Protein AF-A0A2K5AQC7-F1 (afdb_monomer)

pLDDT: mean 79.64, std 12.77, range [43.28, 91.81]

Structure (mmCIF, N/CA/C/O backbone):
data_AF-A0A2K5AQC7-F1
#
_entry.id   AF-A0A2K5AQC7-F1
#
loop_
_atom_site.group_PDB
_atom_site.id
_atom_site.type_symbol
_atom_site.label_atom_id
_atom_site.label_alt_id
_atom_site.label_comp_id
_atom_site.label_asym_id
_atom_site.label_entity_id
_atom_site.label_seq_id
_atom_site.pdbx_PDB_ins_code
_atom_site.Cartn_x
_atom_site.Cartn_y
_atom_site.Cartn_z
_atom_site.occupancy
_atom_site.B_iso_or_equiv
_atom_site.auth_seq_id
_atom_site.auth_comp_id
_atom_site.auth_asym_id
_atom_site.auth_atom_id
_atom_site.pdbx_PDB_model_num
ATOM 1 N N . MET A 1 1 ? 0.067 -15.038 17.088 1.00 49.53 1 MET A N 1
ATOM 2 C CA . MET A 1 1 ? 0.634 -14.074 16.118 1.00 49.53 1 MET A CA 1
ATOM 3 C C . MET A 1 1 ? 0.844 -14.799 14.796 1.00 49.53 1 MET A C 1
ATOM 5 O O . MET A 1 1 ? 1.648 -15.725 14.764 1.00 49.53 1 MET A O 1
ATOM 9 N N . LYS A 1 2 ? 0.089 -14.469 13.738 1.00 52.59 2 LYS A N 1
ATOM 10 C CA . LYS A 1 2 ? 0.363 -15.011 12.396 1.00 52.59 2 LYS A CA 1
ATOM 11 C C . LYS A 1 2 ? 1.751 -14.511 11.976 1.00 52.59 2 LYS A C 1
ATOM 13 O O . LYS A 1 2 ? 1.997 -13.310 12.013 1.00 52.59 2 LYS A O 1
ATOM 18 N N . ARG A 1 3 ? 2.675 -15.413 11.630 1.00 54.88 3 ARG A N 1
ATOM 19 C CA . ARG A 1 3 ? 3.962 -15.029 11.029 1.00 54.88 3 ARG A CA 1
ATOM 20 C C . ARG A 1 3 ? 3.675 -14.569 9.605 1.00 54.88 3 ARG A C 1
ATOM 22 O O . ARG A 1 3 ? 3.600 -15.397 8.701 1.00 54.88 3 ARG A O 1
ATOM 29 N N . VAL A 1 4 ? 3.453 -13.274 9.414 1.00 64.88 4 VAL A N 1
ATOM 30 C CA . VAL A 1 4 ? 3.306 -12.715 8.070 1.00 64.88 4 VAL A CA 1
ATOM 31 C C . VAL A 1 4 ? 4.669 -12.802 7.392 1.00 64.88 4 VAL A C 1
ATOM 33 O O . VAL A 1 4 ? 5.658 -12.253 7.876 1.00 64.88 4 VAL A O 1
ATOM 36 N N . ARG A 1 5 ? 4.746 -13.568 6.301 1.00 74.31 5 ARG A N 1
ATOM 37 C CA . ARG A 1 5 ? 5.965 -13.686 5.497 1.00 74.31 5 ARG A CA 1
ATOM 38 C C . ARG A 1 5 ? 6.297 -12.310 4.927 1.00 74.31 5 ARG A C 1
ATOM 40 O O . ARG A 1 5 ? 5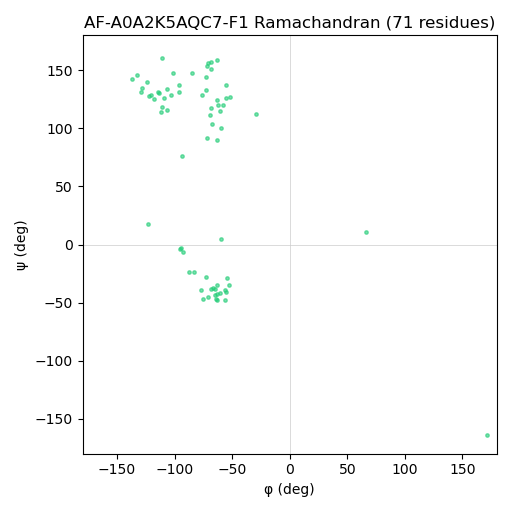.498 -11.777 4.165 1.00 74.31 5 ARG A O 1
ATOM 47 N N . ILE A 1 6 ? 7.474 -11.773 5.248 1.00 75.19 6 ILE A N 1
ATOM 48 C CA . ILE A 1 6 ? 7.981 -10.540 4.633 1.00 75.19 6 ILE A CA 1
ATOM 49 C C . ILE A 1 6 ? 8.115 -10.793 3.124 1.00 75.19 6 ILE A C 1
ATOM 51 O O . ILE A 1 6 ? 8.888 -11.658 2.705 1.00 75.19 6 ILE A O 1
ATOM 55 N N . ARG A 1 7 ? 7.324 -10.079 2.318 1.00 79.25 7 ARG A N 1
ATOM 56 C CA . ARG A 1 7 ? 7.365 -10.133 0.848 1.00 79.25 7 ARG A CA 1
ATOM 57 C C . ARG A 1 7 ? 8.432 -9.178 0.319 1.00 79.25 7 ARG A C 1
ATOM 59 O O . ARG A 1 7 ? 8.683 -8.125 0.906 1.00 79.25 7 ARG A O 1
ATOM 66 N N . SER A 1 8 ? 9.050 -9.533 -0.802 1.00 83.12 8 SER A N 1
ATOM 67 C CA . SER A 1 8 ? 9.992 -8.639 -1.487 1.00 83.12 8 SER A CA 1
ATOM 68 C C . SER A 1 8 ? 9.271 -7.461 -2.157 1.00 83.12 8 SER A C 1
ATOM 70 O O . SER A 1 8 ? 8.098 -7.569 -2.511 1.00 83.12 8 SER A O 1
ATOM 72 N N . SER A 1 9 ? 9.969 -6.342 -2.386 1.00 80.44 9 SER A N 1
ATOM 73 C CA . SER A 1 9 ? 9.393 -5.193 -3.108 1.00 80.44 9 SER A CA 1
ATOM 74 C C . SER A 1 9 ? 8.866 -5.584 -4.490 1.00 80.44 9 SER A C 1
ATOM 76 O O . SER A 1 9 ? 7.798 -5.129 -4.879 1.00 80.44 9 SER A O 1
ATOM 78 N N . ASP A 1 10 ? 9.575 -6.459 -5.209 1.00 82.88 10 ASP A N 1
ATOM 79 C CA . ASP A 1 10 ? 9.150 -6.920 -6.533 1.00 82.88 10 ASP A CA 1
ATOM 80 C C . ASP A 1 10 ? 7.862 -7.754 -6.459 1.00 82.88 10 ASP A C 1
ATOM 82 O O . ASP A 1 10 ? 6.998 -7.605 -7.318 1.00 82.88 10 ASP A O 1
ATOM 86 N N . GLU A 1 11 ? 7.683 -8.586 -5.428 1.00 83.31 11 GLU A N 1
ATOM 87 C CA . GLU A 1 11 ? 6.407 -9.281 -5.207 1.00 83.31 11 GLU A CA 1
ATOM 88 C C . GLU A 1 11 ? 5.279 -8.286 -4.920 1.00 83.31 11 GLU A C 1
ATOM 90 O O . GLU A 1 11 ? 4.225 -8.375 -5.539 1.00 83.31 11 GLU A O 1
ATOM 95 N N . LEU A 1 12 ? 5.508 -7.314 -4.032 1.00 85.62 12 LEU A N 1
ATOM 96 C CA . LEU A 1 12 ? 4.487 -6.33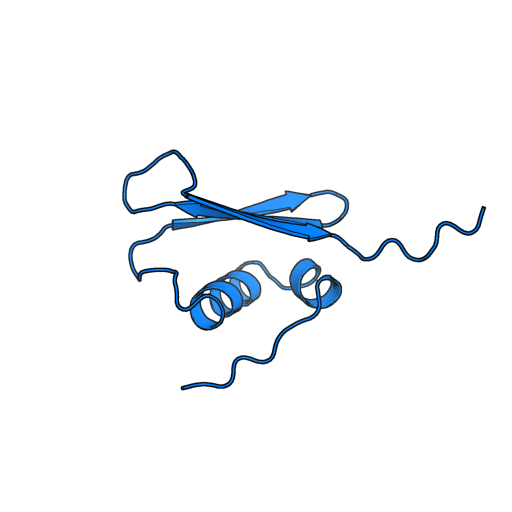8 -3.633 1.00 85.62 12 LEU A CA 1
ATOM 97 C C . LEU A 1 12 ? 4.021 -5.454 -4.792 1.00 85.62 12 LEU A C 1
ATOM 99 O O . LEU A 1 12 ? 2.852 -5.096 -4.861 1.00 85.62 12 LEU A O 1
ATOM 103 N N . ILE A 1 13 ? 4.923 -5.114 -5.713 1.00 84.38 13 ILE A N 1
ATOM 104 C CA . ILE A 1 13 ? 4.609 -4.290 -6.888 1.00 84.38 13 ILE A CA 1
ATOM 105 C C . ILE A 1 13 ? 3.789 -5.063 -7.928 1.00 84.38 13 ILE A C 1
ATOM 107 O O . ILE A 1 13 ? 3.050 -4.447 -8.690 1.00 84.38 13 ILE A O 1
ATOM 111 N N . ASN A 1 14 ? 3.935 -6.389 -7.983 1.00 84.38 14 ASN A N 1
ATOM 112 C CA . ASN A 1 14 ? 3.231 -7.240 -8.944 1.00 84.38 14 ASN A CA 1
ATOM 113 C C . ASN A 1 14 ? 1.938 -7.860 -8.379 1.00 84.38 14 ASN A C 1
ATOM 115 O O . ASN A 1 14 ? 1.238 -8.549 -9.117 1.00 84.38 14 ASN A O 1
ATOM 119 N N . MET A 1 15 ? 1.621 -7.639 -7.099 1.00 86.19 15 MET A N 1
ATOM 120 C CA . MET A 1 15 ? 0.363 -8.084 -6.495 1.00 86.19 15 MET A CA 1
ATOM 121 C C . MET A 1 15 ? -0.831 -7.317 -7.053 1.00 86.19 15 MET A C 1
ATOM 123 O O . MET A 1 15 ? -0.737 -6.139 -7.407 1.00 86.19 15 MET A O 1
ATOM 127 N N . SER A 1 16 ? -1.987 -7.977 -7.060 1.00 85.38 16 SER A N 1
ATOM 128 C CA . SER A 1 16 ? -3.246 -7.269 -7.255 1.00 85.38 16 SER A CA 1
ATOM 129 C C . SER A 1 16 ? -3.493 -6.280 -6.109 1.00 85.38 16 SER A C 1
ATOM 131 O O . SER A 1 16 ? -2.951 -6.407 -5.007 1.00 85.38 16 SER A O 1
ATOM 133 N N . ARG A 1 17 ? -4.346 -5.279 -6.352 1.00 81.81 17 ARG A N 1
ATOM 134 C CA . ARG A 1 17 ? -4.707 -4.288 -5.329 1.00 81.81 17 ARG A CA 1
ATOM 135 C C . ARG A 1 17 ? -5.264 -4.948 -4.064 1.00 81.81 17 ARG A C 1
ATOM 137 O O . ARG A 1 17 ? -4.923 -4.507 -2.971 1.00 81.81 17 ARG A O 1
ATOM 144 N N . ASP A 1 18 ? -6.097 -5.973 -4.218 1.00 84.69 18 ASP A N 1
ATOM 145 C CA . ASP A 1 18 ? -6.766 -6.640 -3.101 1.00 84.69 18 ASP A CA 1
ATOM 146 C C . ASP A 1 18 ? -5.775 -7.470 -2.274 1.00 84.69 18 ASP A C 1
ATOM 148 O O . ASP A 1 18 ? -5.730 -7.314 -1.055 1.00 84.69 18 ASP A O 1
ATOM 152 N N . GLU A 1 19 ? -4.898 -8.243 -2.927 1.00 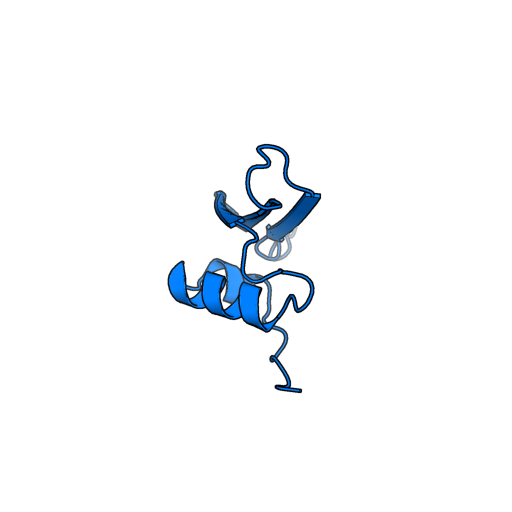86.31 19 GLU A N 1
ATOM 153 C CA . GLU A 1 19 ? -3.827 -8.992 -2.248 1.00 86.31 19 GLU A CA 1
ATOM 154 C C . GLU A 1 19 ? -2.862 -8.065 -1.506 1.00 86.31 19 GLU A C 1
ATOM 156 O O . GLU A 1 19 ? -2.456 -8.344 -0.377 1.00 86.31 19 GLU A O 1
ATOM 161 N N . LEU A 1 20 ? -2.500 -6.941 -2.129 1.00 86.31 20 LEU A N 1
ATOM 162 C CA . LEU A 1 20 ? -1.636 -5.950 -1.509 1.00 86.31 20 LEU A CA 1
ATOM 163 C C . LEU A 1 20 ? -2.320 -5.315 -0.293 1.00 86.31 20 LEU A C 1
ATOM 165 O O . LEU A 1 20 ? -1.689 -5.159 0.747 1.00 86.31 20 LEU A O 1
ATOM 169 N N . MET A 1 21 ? -3.605 -4.971 -0.386 1.00 83.31 21 MET A N 1
ATOM 170 C CA . MET A 1 21 ? -4.355 -4.415 0.743 1.00 83.31 21 MET A CA 1
ATOM 171 C C . MET A 1 21 ? -4.472 -5.401 1.908 1.00 83.31 21 MET A C 1
ATOM 173 O O . MET A 1 21 ? -4.303 -4.995 3.059 1.00 83.31 21 MET A O 1
ATOM 177 N N . GLU A 1 22 ? -4.739 -6.677 1.625 1.00 85.31 22 GLU A N 1
ATOM 178 C CA . GLU A 1 22 ? -4.783 -7.732 2.640 1.00 85.31 22 GLU A CA 1
ATOM 179 C C . GLU A 1 22 ? -3.412 -7.905 3.301 1.00 85.31 22 GLU A C 1
ATOM 181 O O . GLU A 1 22 ? -3.305 -7.847 4.527 1.00 85.31 22 GLU A O 1
ATOM 186 N N . TYR A 1 23 ? -2.346 -7.993 2.497 1.00 86.38 23 TYR A N 1
ATOM 187 C CA . TYR A 1 23 ? -0.979 -8.062 3.002 1.00 86.38 23 TYR A CA 1
ATOM 188 C C . TYR A 1 23 ? -0.640 -6.874 3.905 1.00 86.38 23 TYR A C 1
ATOM 190 O O . TYR A 1 23 ? -0.097 -7.072 4.986 1.00 86.38 23 TYR A O 1
ATOM 198 N N . LEU A 1 24 ? -0.952 -5.642 3.490 1.00 83.88 24 LEU A N 1
ATOM 199 C CA . LEU A 1 24 ? -0.627 -4.438 4.259 1.00 83.88 24 LEU A CA 1
ATOM 200 C C . LEU A 1 24 ? -1.384 -4.388 5.593 1.00 83.88 24 LEU A C 1
ATOM 202 O O . LEU A 1 24 ? -0.797 -3.995 6.599 1.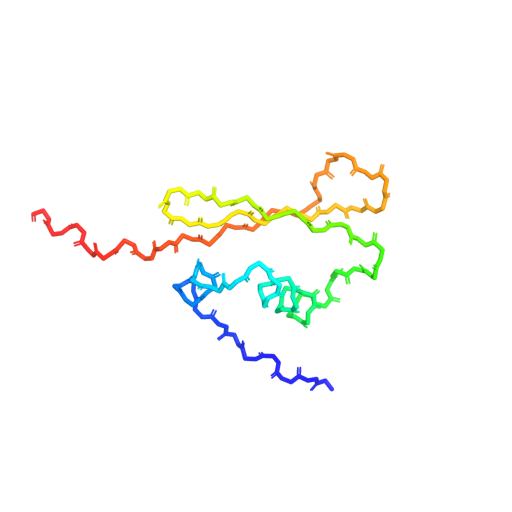00 83.88 24 LEU A O 1
ATOM 206 N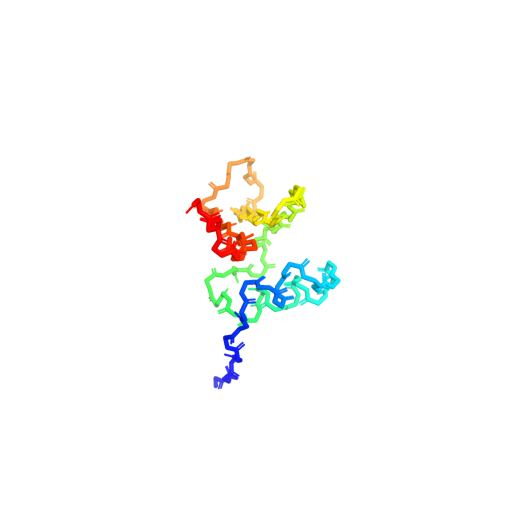 N . ARG A 1 25 ? -2.653 -4.816 5.623 1.00 82.12 25 ARG A N 1
ATOM 207 C CA . ARG A 1 25 ? -3.452 -4.891 6.859 1.00 82.12 25 ARG A CA 1
ATOM 208 C C . ARG A 1 25 ? -2.944 -5.962 7.824 1.00 82.12 25 ARG A C 1
ATOM 210 O O . ARG A 1 25 ? -2.951 -5.730 9.028 1.00 82.12 25 ARG A O 1
ATOM 217 N N . ASP A 1 26 ? -2.502 -7.104 7.305 1.00 81.62 26 ASP A N 1
ATOM 218 C CA . ASP A 1 26 ? -1.976 -8.200 8.125 1.00 81.62 26 ASP A CA 1
ATOM 219 C C . ASP A 1 26 ? -0.541 -7.929 8.606 1.00 81.62 26 ASP A C 1
ATOM 221 O O . ASP A 1 26 ? -0.183 -8.263 9.738 1.00 81.62 26 ASP A O 1
ATOM 225 N N . TYR A 1 27 ? 0.295 -7.344 7.745 1.00 75.31 27 TYR A N 1
ATOM 226 C CA . TYR A 1 27 ? 1.713 -7.094 8.001 1.00 75.31 27 TYR A CA 1
ATOM 227 C C . TYR A 1 27 ? 1.932 -5.928 8.960 1.00 75.31 27 TYR A C 1
ATOM 229 O O . TYR A 1 27 ? 2.733 -6.005 9.894 1.00 75.31 27 TYR A O 1
ATOM 237 N N . ASP A 1 28 ? 1.232 -4.828 8.714 1.00 66.56 28 ASP A N 1
ATOM 238 C CA . ASP A 1 28 ? 1.417 -3.587 9.437 1.00 66.56 28 ASP 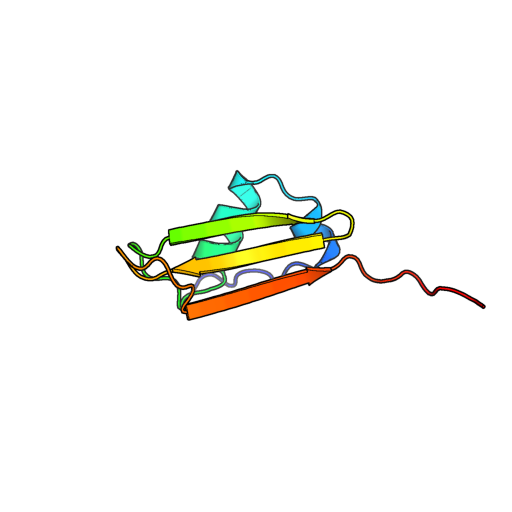A CA 1
ATOM 239 C C . ASP A 1 28 ? 0.409 -3.577 10.588 1.00 66.56 28 ASP A C 1
ATOM 241 O O . ASP A 1 28 ? -0.615 -2.906 10.540 1.00 66.56 28 ASP A O 1
ATOM 245 N N . GLY A 1 29 ? 0.693 -4.342 11.651 1.00 64.88 29 GLY A N 1
ATOM 246 C CA . GLY A 1 29 ? -0.144 -4.432 12.865 1.00 64.88 29 GLY A CA 1
ATOM 247 C C . GLY A 1 29 ? -0.357 -3.100 13.612 1.00 64.88 29 GLY A C 1
ATOM 248 O O . GLY A 1 29 ? -0.938 -3.072 14.693 1.00 64.88 29 GLY A O 1
ATOM 249 N N . ILE A 1 30 ? 0.142 -2.004 13.038 1.00 63.09 30 ILE A N 1
ATOM 250 C CA . ILE A 1 30 ? -0.046 -0.609 13.428 1.00 63.09 30 ILE A CA 1
ATOM 251 C C . ILE A 1 30 ? -1.312 -0.020 12.775 1.00 63.09 30 ILE A C 1
ATOM 253 O O . ILE A 1 30 ? -1.874 0.940 13.301 1.00 63.09 30 ILE A O 1
ATOM 257 N N . VAL A 1 31 ? -1.777 -0.578 11.652 1.00 72.75 31 VAL A N 1
ATOM 258 C CA . VAL A 1 31 ? -2.988 -0.137 10.952 1.00 72.75 31 VAL A CA 1
ATOM 259 C C . VAL A 1 31 ? -4.201 -0.492 11.799 1.00 72.75 31 VAL A C 1
ATOM 261 O O . VAL A 1 31 ? -4.554 -1.660 11.973 1.00 72.75 31 VAL A O 1
ATOM 264 N N . LYS A 1 32 ? -4.872 0.529 12.327 1.00 75.62 32 LYS A N 1
ATOM 265 C CA . LYS A 1 32 ? -6.126 0.333 13.050 1.00 75.62 32 LYS A CA 1
ATOM 266 C C . LYS A 1 32 ? -7.218 -0.038 12.053 1.00 75.62 32 LYS A C 1
ATOM 268 O O . LYS A 1 32 ? -7.205 0.377 10.900 1.00 75.62 32 LYS A O 1
ATOM 273 N N . GLN A 1 33 ? -8.232 -0.764 12.517 1.00 74.00 33 GLN A N 1
ATOM 274 C CA . GLN A 1 33 ? -9.331 -1.246 11.669 1.00 74.00 33 GLN A CA 1
ATOM 275 C C . GLN A 1 33 ? -10.044 -0.120 10.885 1.00 74.00 33 GLN A C 1
ATOM 277 O O . GLN A 1 33 ? -10.535 -0.352 9.782 1.00 74.00 33 GLN A O 1
ATOM 282 N N . ASN A 1 34 ? -10.042 1.097 11.442 1.00 82.50 34 ASN A N 1
ATOM 283 C CA . ASN A 1 34 ? -10.659 2.299 10.878 1.00 82.50 34 ASN A CA 1
ATOM 284 C C . ASN A 1 34 ? -9.707 3.183 10.058 1.00 82.50 34 ASN A C 1
ATOM 286 O O . ASN A 1 34 ? -10.147 4.213 9.542 1.00 82.50 34 ASN A O 1
ATOM 290 N N . ASP A 1 35 ? -8.425 2.835 9.979 1.00 85.25 35 ASP A N 1
ATOM 291 C CA . ASP A 1 35 ? -7.472 3.592 9.178 1.00 85.25 35 ASP A CA 1
ATOM 292 C C . ASP A 1 35 ? -7.733 3.331 7.688 1.00 85.25 35 ASP A C 1
ATOM 294 O O . ASP A 1 35 ? -8.107 2.230 7.261 1.00 85.25 35 ASP A O 1
ATOM 298 N N . ARG A 1 36 ? -7.551 4.376 6.880 1.00 88.31 36 ARG A N 1
ATOM 299 C CA . ARG A 1 36 ? -7.674 4.295 5.424 1.00 88.31 36 ARG A CA 1
ATOM 300 C C . ARG A 1 36 ? -6.288 4.098 4.830 1.00 88.31 36 ARG A C 1
ATOM 302 O O . ARG A 1 36 ? -5.366 4.848 5.141 1.00 88.31 36 ARG A O 1
ATOM 309 N N . ILE A 1 37 ? -6.170 3.123 3.937 1.00 88.31 37 ILE A N 1
ATOM 310 C CA . ILE A 1 37 ? -4.971 2.899 3.132 1.00 88.31 37 ILE A CA 1
ATOM 311 C C . ILE A 1 37 ? -5.274 3.346 1.706 1.00 88.31 37 ILE A C 1
ATOM 313 O O . ILE A 1 37 ? -6.318 3.002 1.149 1.00 88.31 37 ILE A O 1
ATOM 317 N N . GLU A 1 38 ? -4.358 4.097 1.111 1.00 89.81 38 GLU A N 1
ATOM 318 C CA . GLU A 1 38 ? -4.395 4.460 -0.299 1.00 89.81 38 GLU A CA 1
ATOM 319 C C . GLU A 1 38 ? -3.131 3.950 -0.990 1.00 89.81 38 GLU A C 1
ATOM 321 O O . GLU A 1 38 ? -2.016 4.181 -0.523 1.00 89.81 38 GLU A O 1
ATOM 326 N N . VAL A 1 39 ? -3.312 3.237 -2.102 1.00 88.88 39 VAL A N 1
ATOM 327 C CA . VAL A 1 39 ? -2.218 2.688 -2.905 1.00 88.88 39 VAL A CA 1
ATOM 328 C C . VAL A 1 39 ? -2.165 3.436 -4.227 1.00 88.88 39 VAL A C 1
ATOM 330 O O . VAL A 1 39 ? -3.103 3.384 -5.022 1.00 88.88 39 VAL A O 1
ATOM 333 N N . ILE A 1 40 ? -1.043 4.101 -4.471 1.00 89.31 40 ILE A N 1
ATOM 334 C CA . ILE A 1 40 ? -0.750 4.837 -5.694 1.00 89.31 40 ILE A CA 1
ATOM 335 C C . ILE A 1 40 ? 0.279 4.034 -6.487 1.00 89.31 40 ILE A C 1
ATOM 337 O O . ILE A 1 40 ? 1.418 3.854 -6.050 1.00 89.31 40 ILE A O 1
ATOM 341 N N . HIS A 1 41 ? -0.11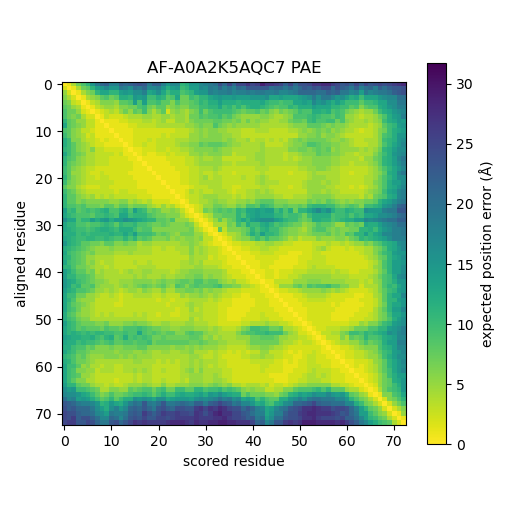6 3.567 -7.668 1.00 84.94 41 HIS A N 1
ATOM 342 C CA . HIS A 1 41 ? 0.794 2.897 -8.592 1.00 84.94 41 HIS A CA 1
ATOM 343 C C . HIS A 1 41 ? 1.677 3.934 -9.290 1.00 84.94 41 HIS A C 1
ATOM 345 O O . HIS A 1 41 ? 1.193 4.924 -9.836 1.00 84.94 41 HIS A O 1
ATOM 351 N N . LEU A 1 42 ? 2.985 3.702 -9.264 1.00 85.31 42 LEU A N 1
ATOM 352 C CA . LEU A 1 42 ? 3.998 4.509 -9.933 1.00 85.31 42 LEU A CA 1
ATOM 353 C C . LEU A 1 42 ? 4.608 3.696 -11.080 1.00 85.31 42 LEU A C 1
ATOM 355 O O . LEU A 1 42 ? 4.600 2.467 -11.067 1.00 85.31 42 LEU A O 1
ATOM 359 N N . LYS A 1 43 ? 5.239 4.372 -12.047 1.00 82.94 43 LYS A N 1
ATOM 360 C CA . LYS A 1 43 ? 5.899 3.718 -13.195 1.00 82.94 43 LYS A CA 1
ATOM 361 C C . LYS A 1 43 ? 6.894 2.617 -12.783 1.00 82.94 43 LYS A C 1
ATOM 363 O O . LYS A 1 43 ? 7.033 1.609 -13.472 1.00 82.94 43 LYS A O 1
ATOM 368 N N . HIS A 1 44 ? 7.581 2.809 -11.658 1.00 84.19 44 HIS A N 1
ATOM 369 C CA . HIS A 1 44 ? 8.644 1.922 -11.177 1.00 84.19 44 HIS A CA 1
ATOM 370 C C . HIS A 1 44 ? 8.388 1.375 -9.768 1.00 84.19 44 HIS A C 1
ATOM 372 O O . HIS A 1 44 ? 9.319 0.913 -9.113 1.00 84.19 44 HIS A O 1
ATOM 378 N N . GLY A 1 45 ? 7.150 1.424 -9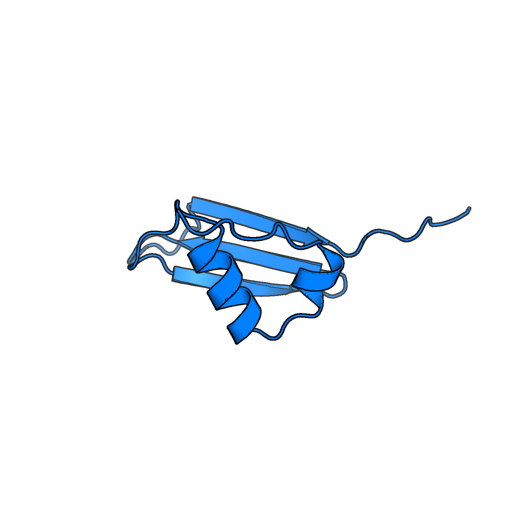.279 1.00 88.38 45 GLY A N 1
ATOM 379 C CA . GLY A 1 45 ? 6.863 0.981 -7.923 1.00 88.38 45 GLY A CA 1
ATOM 380 C C . GLY A 1 45 ? 5.454 1.296 -7.463 1.00 88.38 45 GLY A C 1
ATOM 381 O O . GLY A 1 45 ? 4.581 1.630 -8.255 1.00 88.38 45 GLY A O 1
ATOM 382 N N . ILE A 1 46 ? 5.251 1.226 -6.159 1.00 89.75 46 ILE A N 1
ATOM 383 C CA . ILE A 1 46 ? 3.997 1.572 -5.503 1.00 89.75 46 ILE A CA 1
ATOM 384 C C . ILE A 1 46 ? 4.287 2.477 -4.309 1.00 89.75 46 ILE A C 1
ATOM 386 O O . ILE A 1 46 ? 5.308 2.349 -3.627 1.00 89.75 46 ILE A O 1
ATOM 390 N N . LYS A 1 47 ? 3.376 3.407 -4.055 1.00 90.62 47 LYS A N 1
ATOM 391 C CA . LYS A 1 47 ? 3.382 4.276 -2.886 1.00 90.62 47 LYS A CA 1
ATOM 392 C C . LYS A 1 47 ? 2.125 3.995 -2.080 1.00 90.62 47 LYS A C 1
ATOM 394 O O . LYS A 1 47 ? 1.023 4.081 -2.604 1.00 90.62 47 LYS A O 1
ATOM 399 N N . VAL A 1 48 ? 2.305 3.673 -0.812 1.00 90.94 48 VAL A N 1
ATOM 400 C CA . VAL A 1 48 ? 1.243 3.371 0.141 1.00 90.94 48 VAL A CA 1
ATOM 401 C C . VAL A 1 48 ? 1.155 4.516 1.140 1.00 90.94 48 VAL A C 1
ATOM 403 O O . VAL A 1 48 ? 2.155 4.904 1.748 1.00 90.94 48 VAL A O 1
ATOM 406 N N . LEU A 1 49 ? -0.037 5.076 1.285 1.00 91.56 49 LEU A N 1
ATOM 407 C CA . LEU A 1 49 ? -0.353 6.165 2.198 1.00 91.56 49 LEU A CA 1
ATOM 408 C C . LEU A 1 49 ? -1.327 5.659 3.256 1.00 91.56 49 LEU A C 1
ATOM 410 O O . LEU A 1 49 ? -2.339 5.045 2.922 1.00 91.56 49 LEU A O 1
ATOM 414 N N . TYR A 1 50 ? -1.033 5.940 4.521 1.00 90.75 50 TYR A N 1
ATOM 415 C CA . TYR A 1 50 ? -1.870 5.546 5.649 1.00 90.75 50 TYR A CA 1
ATOM 416 C C . TYR A 1 50 ? -2.456 6.786 6.312 1.00 90.75 50 TYR A C 1
ATOM 418 O O . TYR A 1 50 ? -1.722 7.723 6.636 1.00 90.75 50 TYR A O 1
ATOM 426 N N . TYR A 1 51 ? -3.766 6.778 6.534 1.00 91.25 51 TYR A N 1
ATOM 427 C CA . TYR A 1 51 ? -4.527 7.883 7.106 1.00 91.25 51 TYR A CA 1
ATOM 428 C C . TYR A 1 51 ? -5.287 7.412 8.335 1.00 91.25 51 TYR A C 1
ATOM 430 O O . TYR A 1 51 ? -5.896 6.339 8.313 1.00 91.25 51 TYR A O 1
ATOM 438 N N . HIS A 1 52 ? -5.326 8.248 9.368 1.00 89.69 52 HIS A N 1
ATOM 439 C CA . HIS A 1 52 ? -6.298 8.063 10.432 1.00 89.69 52 HIS A CA 1
ATOM 440 C C . HIS A 1 52 ? -7.709 8.343 9.918 1.00 89.69 52 HIS A C 1
ATOM 442 O O . HIS A 1 52 ? -7.915 9.040 8.918 1.00 89.69 52 HIS A O 1
ATOM 448 N N . LYS A 1 53 ? -8.702 7.774 10.605 1.00 84.69 53 LYS A N 1
ATOM 449 C CA . LYS A 1 53 ? -10.115 7.990 10.291 1.00 84.69 53 LYS A CA 1
ATOM 450 C C . LYS A 1 53 ? -10.411 9.493 10.204 1.00 84.69 53 LYS A C 1
ATOM 452 O O . LYS A 1 53 ? -10.162 10.223 11.156 1.00 84.69 53 LYS A O 1
ATOM 45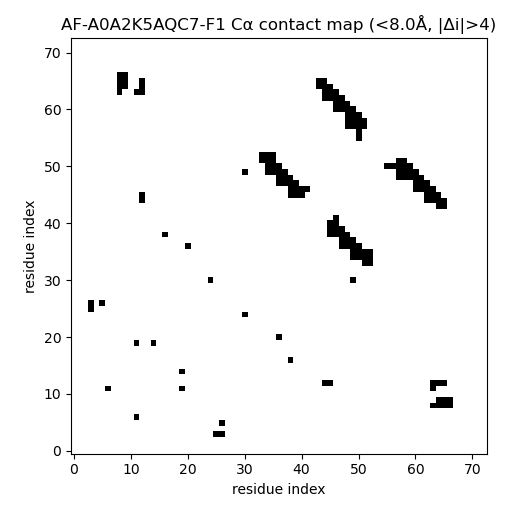7 N N . ASN A 1 54 ? -11.006 9.919 9.091 1.00 84.94 54 ASN A N 1
ATOM 458 C CA . ASN A 1 54 ? -11.387 11.308 8.797 1.00 84.94 54 ASN A CA 1
ATOM 459 C C . ASN A 1 54 ? -10.220 12.298 8.620 1.00 84.94 54 ASN A C 1
ATOM 461 O O . ASN A 1 54 ? -10.465 13.499 8.529 1.00 84.94 54 ASN A O 1
ATOM 465 N N . GLU A 1 55 ? -8.975 11.828 8.523 1.00 89.31 55 GLU A N 1
ATOM 466 C CA . GLU A 1 55 ? -7.839 12.695 8.219 1.00 89.31 55 GLU A CA 1
ATOM 467 C C . GLU A 1 55 ? -7.492 12.673 6.727 1.00 89.31 55 GLU A C 1
ATOM 469 O O . GLU A 1 55 ? -7.438 11.628 6.076 1.00 89.31 55 GLU A O 1
ATOM 474 N N . ASN A 1 56 ? -7.210 13.859 6.183 1.00 88.38 56 ASN A N 1
ATOM 475 C CA . ASN A 1 56 ? -6.754 14.031 4.800 1.00 88.38 56 ASN A CA 1
ATOM 476 C C . ASN A 1 56 ? -5.228 14.055 4.676 1.00 88.38 56 ASN A C 1
ATOM 478 O O . ASN A 1 56 ? -4.701 14.077 3.565 1.00 88.38 56 ASN A O 1
ATOM 482 N N . ARG A 1 57 ? -4.508 14.050 5.801 1.00 90.50 57 ARG A N 1
ATOM 483 C CA . ARG A 1 57 ? -3.049 13.995 5.829 1.00 90.50 57 ARG A CA 1
ATOM 484 C C . ARG A 1 57 ? -2.609 12.576 6.192 1.00 90.50 57 ARG A C 1
ATOM 486 O O . ARG A 1 57 ? -3.087 12.047 7.192 1.00 90.50 57 ARG A O 1
ATOM 493 N N . PRO A 1 58 ? -1.711 11.952 5.413 1.00 91.81 58 PRO A N 1
ATOM 494 C CA . PRO A 1 58 ? -1.208 10.641 5.774 1.00 91.81 58 PRO A CA 1
ATOM 495 C C . PRO A 1 58 ? -0.256 10.763 6.968 1.00 91.81 58 PRO A C 1
ATOM 497 O O . PRO A 1 58 ? 0.641 11.610 6.963 1.00 91.81 58 PRO A O 1
ATOM 500 N N . TYR A 1 59 ? -0.423 9.904 7.972 1.00 90.62 59 TYR A N 1
ATOM 501 C CA . TYR A 1 59 ? 0.490 9.820 9.118 1.00 90.62 59 TYR A CA 1
ATOM 502 C C . TYR A 1 59 ? 1.717 8.953 8.805 1.00 90.62 59 TYR A C 1
ATOM 504 O O . TYR A 1 59 ? 2.772 9.116 9.413 1.00 90.62 59 TYR A O 1
ATOM 512 N N . LYS A 1 60 ? 1.594 8.035 7.836 1.00 88.75 60 LYS A N 1
ATOM 513 C CA . LYS A 1 60 ? 2.682 7.178 7.358 1.00 88.75 60 LYS A CA 1
ATOM 514 C C . LYS A 1 60 ? 2.645 7.091 5.839 1.00 88.75 60 LYS A C 1
ATOM 516 O O . LYS A 1 60 ? 1.586 7.050 5.218 1.00 88.75 60 LYS A O 1
ATOM 521 N N . THR A 1 61 ? 3.828 7.073 5.237 1.00 90.25 61 THR A N 1
ATOM 522 C CA . THR A 1 61 ? 4.029 6.849 3.804 1.00 90.25 61 THR A CA 1
ATOM 523 C C . THR A 1 61 ? 5.078 5.766 3.636 1.00 90.25 61 THR A C 1
ATOM 525 O O . THR A 1 61 ? 6.141 5.841 4.249 1.00 90.25 61 THR A O 1
ATOM 528 N N . GLN A 1 62 ? 4.794 4.778 2.798 1.00 89.19 62 GLN A N 1
ATOM 529 C CA . GLN A 1 62 ? 5.721 3.705 2.475 1.00 89.19 62 GLN A CA 1
ATOM 530 C C . GLN A 1 62 ? 5.843 3.576 0.964 1.00 89.19 62 GLN A C 1
ATOM 532 O O . GLN A 1 62 ? 4.851 3.636 0.245 1.00 89.19 62 GLN A O 1
ATOM 537 N N . VAL A 1 63 ? 7.069 3.442 0.470 1.00 88.25 63 VAL A N 1
ATOM 538 C CA . VAL A 1 63 ? 7.341 3.344 -0.963 1.00 88.25 63 VAL A CA 1
ATOM 539 C C . VAL A 1 63 ? 8.067 2.040 -1.219 1.00 88.25 63 VAL A C 1
ATOM 541 O O . VAL A 1 63 ? 9.089 1.762 -0.595 1.00 88.25 63 VAL A O 1
ATOM 544 N N . TYR A 1 64 ? 7.544 1.262 -2.158 1.00 86.94 64 TYR A N 1
ATOM 545 C CA . TYR A 1 64 ? 8.194 0.066 -2.664 1.00 86.94 64 TYR A CA 1
ATOM 546 C C . TYR A 1 64 ? 8.583 0.340 -4.107 1.00 86.94 64 TYR A C 1
ATOM 548 O O . TYR A 1 64 ? 7.726 0.549 -4.964 1.00 86.94 64 TYR A O 1
ATOM 556 N N . MET A 1 65 ? 9.882 0.381 -4.372 1.00 85.12 65 MET A N 1
ATOM 557 C CA . MET A 1 65 ? 10.410 0.532 -5.724 1.00 85.12 65 MET A CA 1
ATOM 558 C C . MET A 1 65 ? 10.866 -0.822 -6.244 1.00 85.12 65 MET A C 1
ATOM 560 O O . MET A 1 65 ? 11.339 -1.660 -5.468 1.00 85.12 65 MET A O 1
ATOM 564 N N . LYS A 1 66 ? 10.736 -1.024 -7.558 1.00 80.62 66 LYS A N 1
ATOM 565 C CA . LYS A 1 66 ? 11.414 -2.128 -8.233 1.00 80.62 66 LYS A CA 1
ATOM 566 C C . LYS A 1 66 ? 12.892 -1.982 -7.921 1.00 80.62 66 LYS A C 1
ATOM 568 O O . LYS A 1 66 ? 13.413 -0.862 -7.958 1.00 80.62 66 LYS A O 1
ATOM 573 N N . LYS A 1 67 ? 13.569 -3.087 -7.610 1.00 70.12 67 LYS A N 1
ATOM 574 C CA . LYS A 1 67 ? 15.028 -3.028 -7.534 1.00 70.12 67 LYS A CA 1
ATOM 575 C C . LYS A 1 67 ? 15.521 -2.484 -8.871 1.00 70.12 67 LYS A C 1
ATOM 577 O O . LYS A 1 67 ? 15.137 -3.002 -9.922 1.00 70.12 67 LYS A O 1
ATOM 582 N N . ALA A 1 68 ? 16.328 -1.426 -8.831 1.00 63.75 68 ALA A N 1
ATOM 583 C CA . ALA A 1 68 ? 17.135 -1.072 -9.980 1.00 63.75 68 ALA A CA 1
ATOM 584 C C . ALA A 1 68 ? 18.018 -2.298 -10.224 1.00 63.75 68 ALA A C 1
ATOM 586 O O . ALA A 1 68 ? 18.944 -2.551 -9.461 1.00 63.75 68 ALA A O 1
ATOM 587 N N . ARG A 1 69 ? 17.646 -3.141 -11.193 1.00 57.84 69 ARG A N 1
ATOM 588 C CA . ARG A 1 69 ? 18.593 -4.106 -11.743 1.00 57.84 69 ARG A CA 1
ATOM 589 C C . ARG A 1 69 ? 19.728 -3.242 -12.251 1.00 57.84 69 ARG A C 1
ATOM 591 O O . ARG A 1 69 ? 19.442 -2.322 -13.014 1.00 57.84 69 ARG A O 1
ATOM 598 N N . ASP A 1 70 ? 20.914 -3.470 -11.704 1.00 48.59 70 ASP A N 1
ATOM 599 C CA . ASP A 1 70 ? 22.107 -2.658 -11.882 1.00 48.59 70 ASP A CA 1
ATOM 600 C C . ASP A 1 70 ? 22.112 -1.971 -13.249 1.00 48.59 70 ASP A C 1
ATOM 602 O O . ASP A 1 70 ? 22.202 -2.635 -14.284 1.00 48.59 70 ASP A O 1
ATOM 606 N N . CYS A 1 71 ? 21.984 -0.640 -13.259 1.00 44.09 71 CYS A N 1
ATOM 607 C CA . CYS A 1 71 ? 22.456 0.134 -14.396 1.00 44.09 71 CYS A CA 1
ATOM 608 C C . CYS A 1 71 ? 23.964 -0.104 -14.438 1.00 44.09 71 CYS A C 1
ATOM 610 O O . CYS A 1 71 ? 24.722 0.575 -13.749 1.00 44.09 71 CYS A O 1
ATOM 612 N N . THR A 1 72 ? 24.381 -1.133 -15.169 1.00 44.00 72 THR A N 1
ATOM 613 C CA . THR A 1 72 ? 25.775 -1.327 -15.540 1.00 44.00 72 THR A CA 1
ATOM 614 C C . THR A 1 72 ? 26.089 -0.190 -16.507 1.00 44.00 72 THR A C 1
ATOM 616 O O . THR A 1 72 ? 25.568 -0.170 -17.622 1.00 44.00 72 THR A O 1
ATOM 619 N N . ILE A 1 73 ? 26.807 0.819 -16.010 1.00 43.28 73 ILE A N 1
ATOM 620 C CA . ILE A 1 73 ? 27.439 1.863 -16.826 1.00 43.28 73 ILE A CA 1
ATOM 621 C C . ILE A 1 73 ? 28.741 1.282 -17.369 1.00 43.28 73 ILE A C 1
ATOM 623 O O . ILE A 1 73 ? 29.435 0.608 -16.573 1.00 43.28 73 ILE A O 1
#

Mean predicted aligned error: 7.41 Å

Nearest PDB structures (foldseek):
  6o8z-assembly1_P  TM=5.212E-01  e=1.615E+00  Enterococcus faecalis
  6gzx-assembly1_N1  TM=4.647E-01  e=4.917E+00  Thermus thermophilus HB8
  7r7j-assembly2_B  TM=3.101E-01  e=1.615E+00  Escherichia coli K-12
  3k41-assembly1_B  TM=3.254E-01  e=4.039E+00  Bos taurus
  8a4r-assembly1_BBB  TM=4.296E-01  e=8.865E+00  Acetoanaerobium sticklandii DSM 519

Radius of gyration: 13.62 Å; Cα contacts (8 Å, |Δi|>4): 82; chains: 1; bounding box: 39×29×33 Å

Foldseek 3Di:
DPPLPDDALVVLLPDDPVVNVVSCCVVVVVQDPQKDWDWDRDPFGIKIFIGHHPDPHGPDIDIRGHPPPDPPD

Sequence (73 aa):
MKRVRIRSSDELINMSRDELMEYLRDYDGIVKQNDRIEVIHLKHGIKVLYYHKNENRPYKTQVYMKKARDCTI

Solvent-accessible surface area (backbone atoms only — not comparable to full-atom values): 4572 Å² total; per-residue (Å²): 132,84,82,67,76,87,73,53,45,60,56,58,57,68,44,54,72,66,59,41,51,51,48,50,54,66,62,39,80,79,61,51,94,66,41,46,76,45,81,45,85,49,102,60,28,33,39,39,36,33,19,52,69,95,48,94,60,62,81,44,75,48,76,37,52,50,76,76,70,76,82,80,124

Organism: NCBI:txid2058097

Secondary structure (DSSP, 8-state):
--------HHHHHHS-HHHHHHHHHHH-TTS-TT-EEEEEEETTEEEEEEE-TT-SS-SEEEEEEPP------